Protein AF-A0A918CEJ4-F1 (afdb_monomer_lite)

Organism: NCBI:txid1848197

Foldseek 3Di:
DLVCCVVPNQLSCLVVVLCQVDPPCCVVPVVVVSVVVSVVSNPDDSCRSNVVVVCVVPPDDCLVVLVVDDDDDDQDDDCRRPPQHPVNSVSSD

Secondary structure (DSSP, 8-state):
-HHHHHHH-GGGGHHHHHHHHS-HHHHHH-THHHHHHHHHHHHS-HHHHHHHHHHHHHPPP-GGGGGG--S-------TT-SSS-HHHHGGG-

Radius of gyration: 16.06 Å; chains: 1; bounding box: 32×35×40 Å

pLDDT: mean 93.05, std 4.07, range [76.81, 97.88]

InterPro domains:
  IPR029058 Alpha/Beta hydrolase fold [G3DSA:3.40.50.1820] (1-93)
  IPR029058 Alpha/Beta hydrolase fold [SSF53474] (19-92)

Structure (mmCIF, N/CA/C/O backbone):
data_AF-A0A918CEJ4-F1
#
_entry.id   AF-A0A918CEJ4-F1
#
loop_
_atom_site.group_PDB
_atom_site.id
_atom_site.type_symbol
_atom_site.label_atom_id
_atom_site.label_alt_id
_atom_site.label_comp_id
_atom_site.label_asym_id
_atom_site.label_entity_id
_atom_site.label_seq_id
_atom_site.pdbx_PDB_ins_code
_atom_site.Cartn_x
_atom_site.Cartn_y
_atom_site.Cartn_z
_atom_site.occupancy
_atom_site.B_iso_or_equiv
_atom_site.auth_seq_id
_atom_site.auth_comp_id
_atom_site.auth_asym_id
_atom_site.auth_atom_id
_atom_site.pdbx_PDB_model_num
ATOM 1 N N . MET A 1 1 ? -6.368 -4.550 9.057 1.00 87.56 1 MET A N 1
ATOM 2 C CA . MET A 1 1 ? -6.988 -3.256 8.682 1.00 87.56 1 MET A CA 1
ATOM 3 C C . MET A 1 1 ? -8.510 -3.320 8.708 1.00 87.56 1 MET A C 1
ATOM 5 O O . MET A 1 1 ? -9.079 -2.557 9.470 1.00 87.56 1 MET A O 1
ATOM 9 N N . ALA A 1 2 ? -9.168 -4.228 7.971 1.00 93.94 2 ALA A N 1
ATOM 10 C CA . ALA A 1 2 ? -10.637 -4.335 7.964 1.00 93.94 2 ALA A CA 1
ATOM 11 C C . ALA A 1 2 ? -11.243 -4.518 9.371 1.00 93.94 2 ALA A C 1
ATOM 13 O O . ALA A 1 2 ? -12.055 -3.704 9.795 1.00 93.94 2 ALA A O 1
ATOM 14 N N . GLN A 1 3 ? -10.762 -5.505 10.137 1.00 96.12 3 GLN A N 1
ATOM 15 C CA . GLN A 1 3 ? -11.226 -5.745 11.511 1.00 96.12 3 GLN A CA 1
ATOM 16 C C . GLN A 1 3 ? -10.992 -4.542 12.438 1.00 96.12 3 GLN A C 1
ATOM 18 O O . GLN A 1 3 ? -11.889 -4.142 13.174 1.00 96.12 3 GLN A O 1
ATOM 23 N N . GLN A 1 4 ? -9.809 -3.926 12.368 1.00 95.50 4 GLN A N 1
ATOM 24 C CA . GLN A 1 4 ? -9.488 -2.735 13.158 1.00 95.50 4 GLN A CA 1
ATOM 25 C C . GLN A 1 4 ? -10.416 -1.562 12.808 1.00 95.50 4 GLN A C 1
ATOM 27 O O . GLN A 1 4 ? -10.961 -0.931 13.706 1.00 95.50 4 GLN A O 1
ATOM 32 N N . ALA A 1 5 ? -10.656 -1.304 11.519 1.00 96.12 5 ALA A N 1
ATOM 33 C CA . ALA A 1 5 ? -11.576 -0.259 11.080 1.00 96.12 5 ALA A CA 1
ATOM 34 C C . ALA A 1 5 ? -13.015 -0.528 11.539 1.00 96.12 5 ALA A C 1
ATOM 36 O O . ALA A 1 5 ? -13.711 0.400 11.937 1.00 96.12 5 ALA A O 1
ATOM 37 N N . GLN A 1 6 ? -13.443 -1.791 11.527 1.00 96.69 6 GLN A N 1
ATOM 38 C CA . GLN A 1 6 ? -14.773 -2.195 11.978 1.00 96.69 6 GLN A CA 1
ATOM 39 C C . GLN A 1 6 ? -14.963 -2.024 13.489 1.00 96.69 6 GLN A C 1
ATOM 41 O O . GLN A 1 6 ? -16.036 -1.620 13.923 1.00 96.69 6 GLN A O 1
ATOM 46 N N . GLN A 1 7 ? -13.931 -2.301 14.287 1.00 97.44 7 GLN A N 1
ATOM 47 C CA . GLN A 1 7 ? -13.999 -2.225 15.749 1.00 97.44 7 GLN A CA 1
ATOM 48 C C . GLN A 1 7 ? -13.718 -0.822 16.302 1.00 97.44 7 GLN A C 1
ATOM 50 O O . GLN A 1 7 ? -14.272 -0.445 17.328 1.00 97.44 7 GLN A O 1
ATOM 55 N N . GLN A 1 8 ? -12.831 -0.064 15.654 1.00 97.06 8 GLN A N 1
ATOM 56 C CA . GLN A 1 8 ? -12.250 1.174 16.197 1.00 97.06 8 GLN A CA 1
ATOM 57 C C . GLN A 1 8 ? -12.440 2.384 15.266 1.00 97.06 8 GLN A C 1
ATOM 59 O O . GLN A 1 8 ? -11.936 3.474 15.539 1.00 97.06 8 GLN A O 1
ATOM 64 N N . GLY A 1 9 ? -13.149 2.209 14.149 1.00 96.75 9 GLY A N 1
ATOM 65 C CA . GLY A 1 9 ? -13.350 3.232 13.127 1.00 96.75 9 GLY A CA 1
ATOM 66 C C . GLY A 1 9 ? -12.141 3.421 12.206 1.00 96.75 9 GLY A C 1
ATOM 67 O O . GLY A 1 9 ? -11.005 3.072 12.529 1.00 96.75 9 GLY A O 1
ATOM 68 N N . VAL A 1 10 ? -12.370 4.020 11.036 1.00 96.56 10 VAL A N 1
ATOM 69 C CA . VAL A 1 10 ? -11.344 4.217 9.991 1.00 96.56 10 VAL A CA 1
ATOM 70 C C . VAL A 1 10 ? -10.171 5.077 10.480 1.00 96.56 10 VAL A C 1
ATOM 72 O O . VAL A 1 10 ? -9.014 4.795 10.170 1.00 96.56 10 VAL A O 1
ATOM 75 N N . ALA A 1 11 ? -10.441 6.087 11.312 1.00 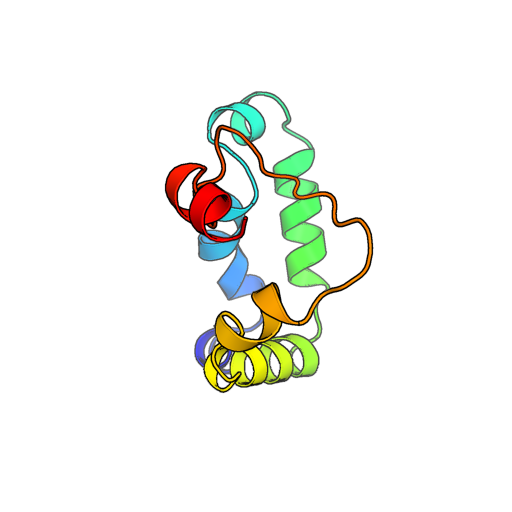96.50 11 ALA A N 1
ATOM 76 C CA . ALA A 1 11 ? -9.409 6.972 11.854 1.00 96.50 11 ALA A CA 1
ATOM 77 C C . ALA A 1 11 ? -8.345 6.234 12.691 1.00 96.50 11 ALA A C 1
ATOM 79 O O . ALA A 1 11 ? -7.213 6.714 12.785 1.00 96.50 11 ALA A O 1
ATOM 80 N N . SER A 1 12 ? -8.676 5.064 13.250 1.00 96.69 12 SER A N 1
ATOM 81 C CA . SER A 1 12 ? -7.732 4.229 14.005 1.00 96.69 12 SER A CA 1
ATOM 82 C C . SER A 1 12 ? -6.573 3.704 13.151 1.00 96.69 12 SER A C 1
ATOM 84 O O . SER A 1 12 ? -5.529 3.356 13.693 1.00 9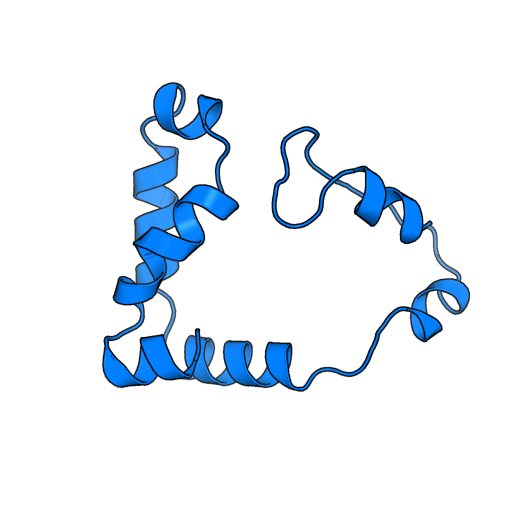6.69 12 SER A O 1
ATOM 86 N N . LEU A 1 13 ? -6.717 3.676 11.820 1.00 96.31 13 LEU A N 1
ATOM 87 C CA . LEU A 1 13 ? -5.687 3.183 10.903 1.00 96.31 13 LEU A CA 1
ATOM 88 C C . LEU A 1 13 ? -4.541 4.181 10.691 1.00 96.31 13 LEU A C 1
ATOM 90 O O . LEU A 1 13 ? -3.444 3.789 10.295 1.00 96.31 13 LEU A O 1
ATOM 94 N N . VAL A 1 14 ? -4.775 5.469 10.964 1.00 95.25 14 VAL A N 1
ATOM 95 C CA . VAL A 1 14 ? -3.824 6.559 10.690 1.00 95.25 14 VAL A CA 1
ATOM 96 C C . VAL A 1 14 ? -2.424 6.303 11.270 1.00 95.25 14 VAL A C 1
ATOM 98 O O . VAL A 1 14 ? -1.463 6.461 10.517 1.00 95.25 14 VAL A O 1
ATOM 101 N N . PRO A 1 15 ? -2.249 5.894 12.545 1.00 93.56 15 PRO A N 1
ATOM 102 C CA . PRO A 1 15 ? -0.917 5.670 13.110 1.00 93.56 15 PRO A CA 1
ATOM 103 C C . PRO A 1 15 ? -0.124 4.573 12.390 1.00 93.56 15 PRO A C 1
ATOM 105 O O . PRO A 1 15 ? 1.098 4.659 12.325 1.00 93.56 15 PRO A O 1
ATOM 108 N N . GLY A 1 16 ? -0.807 3.568 11.830 1.00 92.12 16 GLY A N 1
ATOM 109 C CA . GLY A 1 16 ? -0.172 2.481 11.083 1.00 92.12 16 GLY A CA 1
ATOM 110 C C . GLY A 1 16 ? 0.104 2.816 9.615 1.00 92.12 16 GLY A C 1
ATOM 111 O O . GLY A 1 16 ? 1.071 2.312 9.049 1.00 92.12 16 GLY A O 1
ATOM 112 N N . LEU A 1 17 ? -0.726 3.664 8.998 1.00 92.50 17 LEU A N 1
ATOM 113 C CA . LEU A 1 17 ? -0.603 4.027 7.582 1.00 92.50 17 LEU A CA 1
ATOM 114 C C . LEU A 1 17 ? 0.412 5.148 7.340 1.00 92.50 17 LEU A C 1
ATOM 116 O O . LEU A 1 17 ? 1.219 5.055 6.423 1.00 92.50 17 LEU A O 1
ATOM 120 N N . LEU A 1 18 ? 0.414 6.192 8.170 1.00 91.56 18 LEU A N 1
ATOM 121 C CA . LEU A 1 18 ? 1.237 7.387 7.939 1.00 91.56 18 LEU A CA 1
ATOM 122 C C . LEU A 1 18 ? 2.748 7.101 7.827 1.00 91.56 18 LEU A C 1
ATOM 124 O O . LEU A 1 18 ? 3.357 7.606 6.887 1.00 91.56 18 LEU A O 1
ATOM 128 N N . PRO A 1 19 ? 3.368 6.272 8.692 1.00 89.06 19 PRO A N 1
ATOM 129 C CA . PRO A 1 19 ? 4.790 5.927 8.565 1.00 89.06 19 PRO A CA 1
ATOM 130 C C . PRO A 1 19 ? 5.140 5.097 7.320 1.00 89.06 19 PRO A C 1
ATOM 132 O O . PRO A 1 19 ? 6.318 4.927 7.016 1.00 89.06 19 PRO A O 1
ATOM 135 N N . ARG A 1 20 ? 4.133 4.535 6.641 1.00 90.75 20 ARG A N 1
ATOM 136 C CA . ARG A 1 20 ? 4.273 3.753 5.404 1.00 90.75 20 ARG A CA 1
ATOM 137 C C . ARG A 1 20 ? 4.008 4.577 4.143 1.00 90.75 20 ARG A C 1
ATOM 139 O O . ARG A 1 20 ? 4.350 4.148 3.055 1.00 90.75 20 ARG A O 1
ATOM 146 N N . MET A 1 21 ? 3.364 5.735 4.286 1.00 90.56 21 MET A N 1
ATOM 147 C CA . MET A 1 21 ? 3.027 6.631 3.174 1.00 90.56 21 MET A CA 1
ATOM 148 C C . MET A 1 21 ? 4.021 7.784 3.016 1.00 90.56 21 MET A C 1
ATOM 150 O O . MET A 1 21 ? 4.100 8.366 1.942 1.00 90.56 21 MET A O 1
ATOM 154 N N . LEU A 1 22 ? 4.740 8.142 4.084 1.00 89.94 22 LEU A N 1
ATOM 155 C CA . LEU A 1 22 ? 5.752 9.195 4.073 1.00 89.94 22 LEU A CA 1
ATOM 156 C C . LEU A 1 22 ? 7.030 8.712 4.739 1.00 89.94 22 LEU A C 1
ATOM 158 O O . LEU A 1 22 ? 7.002 8.121 5.827 1.00 89.94 22 LEU A O 1
ATOM 162 N N . THR A 1 23 ? 8.153 9.064 4.126 1.00 88.44 23 THR A N 1
ATOM 163 C CA . THR A 1 23 ? 9.482 8.799 4.667 1.00 88.44 23 THR A CA 1
ATOM 164 C C . THR A 1 23 ? 9.699 9.582 5.968 1.00 88.44 23 THR A C 1
ATOM 166 O O . THR A 1 23 ? 8.903 10.438 6.375 1.00 88.44 23 THR A O 1
ATOM 169 N N . GLY A 1 24 ? 10.763 9.257 6.706 1.00 84.00 24 GLY A N 1
ATOM 170 C CA . GLY A 1 24 ? 11.146 10.043 7.884 1.00 84.00 24 GLY A CA 1
ATOM 171 C C . GLY A 1 24 ? 11.449 11.499 7.524 1.00 84.00 24 GLY A C 1
ATOM 172 O O . GLY A 1 24 ? 10.959 12.405 8.196 1.00 84.00 24 GLY A O 1
ATOM 173 N N . ALA A 1 25 ? 12.197 11.705 6.437 1.00 86.12 25 ALA A N 1
ATOM 174 C CA . ALA A 1 25 ? 12.587 13.022 5.952 1.00 86.12 25 ALA A CA 1
ATOM 175 C C . ALA A 1 25 ? 11.369 13.869 5.556 1.00 86.12 25 ALA A C 1
ATOM 177 O O . ALA A 1 25 ? 11.237 14.994 6.034 1.00 86.12 25 ALA A O 1
ATOM 178 N N . ASP A 1 26 ? 10.428 13.320 4.784 1.00 86.12 26 ASP A N 1
ATOM 179 C CA . ASP A 1 26 ? 9.258 14.077 4.318 1.00 86.12 26 ASP A CA 1
ATOM 180 C C . ASP A 1 26 ? 8.320 14.464 5.461 1.00 86.12 26 ASP A C 1
ATOM 182 O O . ASP A 1 26 ? 7.761 15.560 5.474 1.00 86.12 26 ASP A O 1
ATOM 186 N N . ARG A 1 27 ? 8.187 13.612 6.487 1.00 84.31 27 ARG A N 1
ATOM 187 C CA . ARG A 1 27 ? 7.403 13.959 7.685 1.00 84.31 27 ARG A CA 1
ATOM 188 C C . ARG A 1 27 ? 7.987 15.145 8.452 1.00 84.31 27 ARG A C 1
ATOM 190 O O . ARG A 1 27 ? 7.218 15.861 9.090 1.00 84.31 27 ARG A O 1
ATOM 197 N N . MET A 1 28 ? 9.306 15.338 8.410 1.00 86.44 28 MET A N 1
ATOM 198 C CA . MET A 1 28 ? 9.989 16.457 9.071 1.00 86.44 28 MET A CA 1
ATOM 199 C C . MET A 1 28 ? 10.034 17.708 8.189 1.00 86.44 28 MET A C 1
ATOM 201 O O . MET A 1 28 ? 9.807 18.811 8.677 1.00 86.44 28 MET A O 1
ATOM 205 N N . ASN A 1 29 ? 10.291 17.533 6.89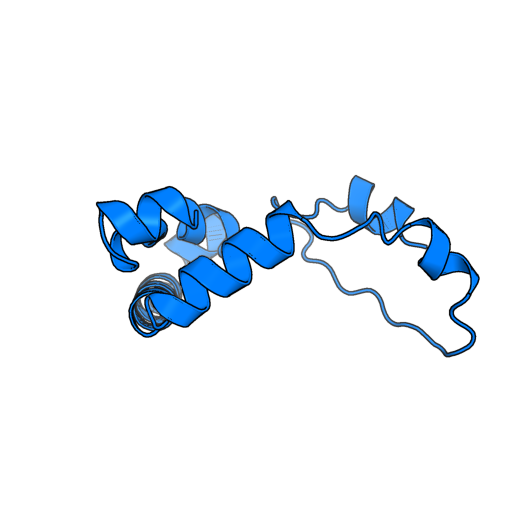2 1.00 91.69 29 ASN A N 1
ATOM 206 C CA . ASN A 1 29 ? 10.589 18.628 5.968 1.00 91.69 29 ASN A CA 1
ATOM 207 C C . ASN A 1 29 ? 9.357 19.135 5.204 1.00 91.69 29 ASN A C 1
ATOM 209 O O . ASN A 1 29 ? 9.383 20.235 4.657 1.00 91.69 29 ASN A O 1
ATOM 213 N N . MET A 1 30 ? 8.263 18.367 5.175 1.00 91.56 30 MET A N 1
ATOM 214 C CA . MET A 1 30 ? 7.018 18.727 4.492 1.00 91.56 30 MET A CA 1
ATOM 215 C C . MET A 1 30 ? 5.837 18.729 5.477 1.00 91.56 30 MET A C 1
ATOM 217 O O . MET A 1 30 ? 4.968 17.856 5.414 1.00 91.56 30 MET A O 1
ATOM 221 N N . PRO A 1 31 ? 5.746 19.720 6.383 1.00 84.56 31 PRO A N 1
ATOM 222 C CA . PRO A 1 31 ? 4.810 19.696 7.514 1.00 84.56 31 PRO A CA 1
ATOM 223 C C . PRO A 1 31 ? 3.326 19.624 7.112 1.00 84.56 31 PRO A C 1
ATOM 225 O O . PRO A 1 31 ? 2.495 19.140 7.881 1.00 84.56 31 PRO A O 1
ATOM 228 N N . ASN A 1 32 ? 2.984 20.041 5.889 1.00 93.12 32 ASN A N 1
ATOM 229 C CA . ASN A 1 32 ? 1.616 19.973 5.370 1.00 93.12 32 ASN A CA 1
ATOM 230 C C . ASN A 1 32 ? 1.205 18.552 4.937 1.00 93.12 32 ASN A C 1
ATOM 232 O O . ASN A 1 32 ? 0.018 18.222 4.972 1.00 93.12 32 ASN A O 1
ATOM 236 N N . GLN A 1 33 ? 2.160 17.691 4.567 1.00 92.56 33 GLN A N 1
ATOM 237 C CA . GLN A 1 33 ? 1.869 16.366 4.008 1.00 92.56 33 GLN A CA 1
ATOM 238 C C . GLN A 1 33 ? 1.270 15.392 5.035 1.00 92.56 33 GLN A C 1
ATOM 240 O O . GLN A 1 33 ? 0.251 14.768 4.730 1.00 92.56 33 GLN A O 1
ATOM 245 N N . PRO A 1 34 ? 1.785 15.276 6.279 1.00 91.62 34 PRO A N 1
ATOM 246 C CA . PRO A 1 34 ? 1.168 14.404 7.278 1.00 91.62 34 PRO A CA 1
ATOM 247 C C . PRO A 1 34 ? -0.274 14.802 7.615 1.00 91.62 34 PRO A C 1
ATOM 249 O O . PRO A 1 34 ? -1.126 13.934 7.819 1.00 91.62 34 PRO A O 1
ATOM 252 N N . ALA A 1 35 ? -0.561 16.107 7.679 1.00 92.38 35 ALA A N 1
ATOM 253 C CA . ALA A 1 35 ? -1.904 16.614 7.946 1.00 92.38 35 ALA A CA 1
ATOM 254 C C . ALA A 1 35 ? -2.861 16.288 6.792 1.00 92.38 35 ALA A C 1
ATOM 256 O O . ALA A 1 35 ? -3.964 15.789 7.031 1.00 92.38 35 ALA A O 1
ATOM 257 N N . PHE A 1 36 ? -2.408 16.501 5.555 1.00 94.44 36 PHE A N 1
ATOM 258 C CA . PHE A 1 36 ? -3.151 16.169 4.345 1.00 94.44 36 PHE A CA 1
ATOM 259 C C . PHE A 1 36 ? -3.455 14.667 4.245 1.00 94.44 36 PHE A C 1
ATOM 261 O O . PHE A 1 36 ? -4.613 14.277 4.129 1.00 94.44 36 PHE A O 1
ATOM 268 N N . LEU A 1 37 ? -2.458 13.795 4.402 1.00 93.88 37 LEU A N 1
ATOM 269 C CA . LEU A 1 37 ? -2.678 12.346 4.335 1.00 93.88 37 LEU A CA 1
ATOM 270 C C . LEU A 1 37 ? -3.564 11.829 5.471 1.00 93.88 37 LEU A C 1
ATOM 272 O O . LEU A 1 37 ? -4.427 10.977 5.256 1.00 93.88 37 LEU A O 1
ATOM 276 N N . ARG A 1 38 ? -3.412 12.371 6.686 1.00 94.31 38 ARG A N 1
ATOM 277 C CA . ARG A 1 38 ? -4.315 12.051 7.799 1.00 94.31 38 ARG A CA 1
ATOM 278 C C . ARG A 1 38 ? -5.759 12.433 7.468 1.00 94.31 38 ARG A C 1
ATOM 280 O O . ARG A 1 38 ? -6.664 11.700 7.865 1.00 94.31 38 ARG A O 1
ATOM 287 N N . SER A 1 39 ? -5.991 13.562 6.794 1.00 95.50 39 SER A N 1
ATOM 288 C CA . SER A 1 39 ? -7.342 13.972 6.402 1.00 95.50 39 SER A CA 1
A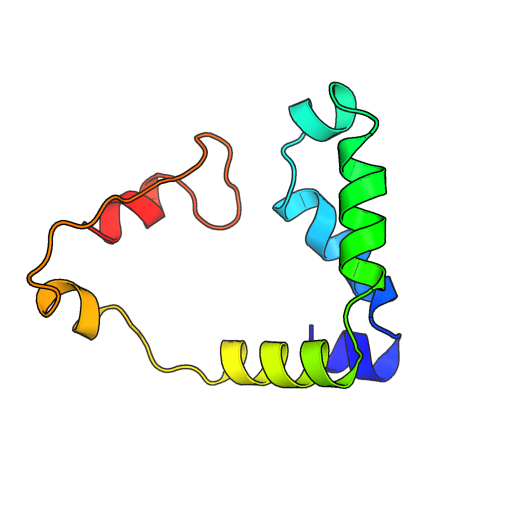TOM 289 C C . SER A 1 39 ? -7.918 13.040 5.334 1.00 95.50 39 SER A C 1
ATOM 291 O O . SER A 1 39 ? -9.070 12.636 5.468 1.00 95.50 39 SER A O 1
ATOM 293 N N . LEU A 1 40 ? -7.113 12.615 4.354 1.00 95.31 40 LEU A N 1
ATOM 294 C CA . LEU A 1 40 ? -7.529 11.659 3.324 1.00 95.31 40 LEU A CA 1
ATOM 295 C C . LEU A 1 40 ? -7.927 10.305 3.914 1.00 95.31 40 LEU A C 1
ATOM 297 O O . LEU A 1 40 ? -9.005 9.800 3.616 1.00 95.31 40 LEU A O 1
ATOM 301 N N . VAL A 1 41 ? -7.110 9.736 4.808 1.00 95.00 41 VAL A N 1
ATOM 302 C CA . VAL A 1 41 ? -7.436 8.453 5.458 1.00 95.00 41 VAL A CA 1
ATOM 303 C C . VAL A 1 41 ? -8.765 8.541 6.211 1.00 95.00 41 VAL A C 1
ATOM 305 O O . VAL A 1 41 ? -9.572 7.619 6.147 1.00 95.00 41 VAL A O 1
ATOM 308 N N . LYS A 1 42 ? -9.028 9.660 6.896 1.00 94.62 42 LYS A N 1
ATOM 309 C CA . LYS A 1 42 ? -10.274 9.867 7.649 1.00 94.62 42 LYS A CA 1
ATOM 310 C C . LYS A 1 42 ? -11.516 10.026 6.767 1.00 94.62 42 LYS A C 1
ATOM 312 O O . LYS A 1 42 ? -12.614 9.823 7.272 1.00 94.62 42 LYS A O 1
ATOM 317 N N . GLN A 1 43 ? -11.359 10.396 5.496 1.00 96.06 43 GLN A N 1
ATOM 318 C CA . GLN A 1 43 ? -12.472 10.546 4.551 1.00 96.06 43 GLN A CA 1
ATOM 319 C C . GLN A 1 43 ? -12.948 9.208 3.974 1.00 96.06 43 GLN A C 1
ATOM 321 O O . GLN A 1 43 ? -14.047 9.141 3.425 1.00 96.06 43 GLN A O 1
ATOM 326 N N . ALA A 1 44 ? -12.152 8.140 4.088 1.00 95.69 44 ALA A N 1
ATOM 327 C CA . ALA A 1 44 ? -12.563 6.832 3.600 1.00 95.69 44 ALA A CA 1
ATOM 328 C C . ALA A 1 44 ? -13.801 6.327 4.362 1.00 95.69 44 ALA A C 1
ATOM 330 O O . ALA A 1 44 ? -13.877 6.390 5.591 1.00 95.69 44 ALA A O 1
ATOM 331 N N . SER A 1 45 ? -14.782 5.807 3.621 1.00 97.50 45 SER A N 1
ATOM 332 C CA . SER A 1 45 ? -15.972 5.208 4.221 1.00 97.50 45 SER A CA 1
ATOM 333 C C . SER A 1 45 ? -15.622 3.885 4.900 1.00 97.50 45 SER A C 1
ATOM 335 O O . SER A 1 45 ? -14.780 3.127 4.412 1.00 97.50 45 SER A O 1
ATOM 337 N N . LEU A 1 46 ? -16.315 3.562 5.996 1.00 97.19 46 LEU A N 1
ATOM 338 C CA . LEU A 1 46 ? -16.110 2.293 6.698 1.00 97.19 46 LEU A CA 1
ATOM 339 C C . LEU A 1 46 ? -16.303 1.091 5.762 1.00 97.19 46 LEU A C 1
ATOM 341 O O . LEU A 1 46 ? -15.465 0.192 5.737 1.00 97.19 46 LEU A O 1
ATOM 345 N N . ASN A 1 47 ? -17.362 1.112 4.948 1.00 97.88 47 ASN A N 1
ATOM 346 C CA . ASN A 1 47 ? -17.643 0.050 3.982 1.00 97.88 47 ASN A CA 1
ATOM 347 C C . ASN A 1 47 ? -16.516 -0.095 2.953 1.00 97.88 47 ASN A C 1
ATOM 349 O O . ASN A 1 47 ? -16.102 -1.216 2.666 1.00 97.88 47 ASN A O 1
ATOM 353 N N . GLY A 1 48 ? -15.980 1.018 2.439 1.00 97.31 48 GLY A N 1
ATOM 354 C CA . GLY A 1 48 ? -14.850 0.997 1.510 1.00 97.31 48 GLY A CA 1
ATOM 355 C C . GLY A 1 48 ? -13.581 0.442 2.154 1.00 97.31 48 GLY A C 1
ATOM 356 O O . GLY A 1 48 ? -12.902 -0.395 1.564 1.00 97.31 48 GLY A O 1
ATOM 357 N N . THR A 1 49 ? -13.285 0.835 3.395 1.00 97.31 49 THR A N 1
ATOM 358 C CA . THR A 1 49 ? -12.122 0.333 4.138 1.00 97.31 49 THR A CA 1
ATOM 359 C C . THR A 1 49 ? -12.227 -1.159 4.457 1.00 97.31 49 THR A C 1
ATOM 361 O O . THR A 1 49 ? -11.252 -1.891 4.285 1.00 97.31 49 THR A O 1
ATOM 364 N N . VAL A 1 50 ? -13.392 -1.631 4.907 1.00 97.50 50 VAL A N 1
ATOM 365 C CA . VAL A 1 50 ? -13.618 -3.053 5.208 1.00 97.50 50 VAL A CA 1
ATOM 366 C C . VAL A 1 50 ? -13.597 -3.876 3.923 1.00 97.50 50 VAL A C 1
ATOM 368 O O . VAL A 1 50 ? -12.856 -4.853 3.842 1.00 97.50 50 VAL A O 1
ATOM 371 N N . GLY A 1 51 ? -14.344 -3.450 2.902 1.00 97.75 51 GLY A N 1
ATOM 372 C CA . GLY A 1 51 ? -14.402 -4.127 1.608 1.00 97.75 51 GLY A CA 1
ATOM 373 C C . GLY A 1 51 ? -13.031 -4.210 0.939 1.00 97.75 51 GLY A C 1
ATOM 374 O O . GLY A 1 51 ? -12.587 -5.299 0.586 1.00 97.75 51 GLY A O 1
ATOM 375 N N . GLY A 1 52 ? -12.315 -3.086 0.847 1.00 96.88 52 GLY A N 1
ATOM 376 C CA . GLY A 1 52 ? -10.964 -3.039 0.288 1.00 96.88 52 GLY A CA 1
ATOM 377 C C . GLY A 1 52 ? -9.963 -3.868 1.093 1.00 96.88 52 GLY A C 1
ATOM 378 O O . GLY A 1 52 ? -9.175 -4.612 0.516 1.00 96.88 52 GLY A O 1
ATOM 379 N N . GLY A 1 53 ? -10.024 -3.812 2.427 1.00 96.19 53 GLY A N 1
ATOM 380 C CA . GLY A 1 53 ? -9.164 -4.620 3.291 1.00 96.19 53 GLY A CA 1
ATOM 381 C C . GLY A 1 53 ? -9.384 -6.125 3.115 1.00 96.19 53 GLY A C 1
ATOM 382 O O . GLY A 1 53 ? -8.412 -6.875 3.044 1.00 96.19 53 GLY A O 1
ATOM 383 N N . ASN A 1 54 ? -10.640 -6.561 2.995 1.00 97.06 54 ASN A N 1
ATOM 384 C CA . ASN A 1 54 ? -10.979 -7.963 2.749 1.00 97.06 54 ASN A CA 1
ATOM 385 C C . ASN A 1 54 ? -10.560 -8.405 1.341 1.00 97.06 54 ASN A C 1
ATOM 387 O O . ASN A 1 54 ? -9.980 -9.477 1.187 1.00 97.06 54 ASN A O 1
ATOM 391 N N . ALA A 1 55 ? -10.784 -7.564 0.327 1.00 97.31 55 ALA A N 1
ATOM 392 C CA . ALA A 1 55 ? -10.364 -7.841 -1.044 1.00 97.31 55 ALA A CA 1
ATOM 393 C C . ALA A 1 55 ? -8.840 -7.987 -1.148 1.00 97.31 55 ALA A C 1
ATOM 395 O O . ALA A 1 55 ? -8.351 -8.945 -1.740 1.00 97.31 55 ALA A O 1
ATOM 396 N N . LEU A 1 56 ? -8.077 -7.092 -0.513 1.00 95.56 56 LEU A N 1
ATOM 397 C CA . LEU A 1 56 ? -6.620 -7.198 -0.463 1.00 95.56 56 LEU A CA 1
ATOM 398 C C . LEU A 1 56 ? -6.159 -8.483 0.230 1.00 95.56 56 LEU A C 1
ATOM 400 O O . LEU A 1 56 ? -5.187 -9.080 -0.224 1.00 95.56 56 LEU A O 1
ATOM 404 N N . ALA A 1 57 ? -6.835 -8.913 1.297 1.00 96.50 57 ALA A N 1
ATOM 405 C CA . ALA A 1 57 ? -6.484 -10.133 2.020 1.00 96.50 57 ALA A CA 1
ATOM 406 C C . ALA A 1 57 ? -6.767 -11.412 1.214 1.00 96.50 57 ALA A C 1
ATOM 408 O O . ALA A 1 57 ? -6.008 -12.369 1.317 1.00 96.50 57 ALA A O 1
ATOM 409 N N . ALA A 1 58 ? -7.839 -11.424 0.420 1.00 97.00 58 ALA A N 1
ATOM 410 C CA . ALA A 1 58 ? -8.285 -12.600 -0.324 1.00 97.00 58 ALA A CA 1
ATOM 411 C C . ALA A 1 58 ? -7.783 -12.658 -1.779 1.00 97.00 58 ALA A C 1
ATOM 413 O O . ALA A 1 58 ? -8.037 -13.649 -2.464 1.00 97.00 58 ALA A O 1
ATOM 414 N N . ARG A 1 59 ? -7.123 -11.604 -2.283 1.00 97.00 59 ARG A N 1
ATOM 415 C CA . ARG A 1 59 ? -6.709 -11.542 -3.693 1.00 97.00 59 ARG A CA 1
ATOM 416 C C . ARG A 1 59 ? -5.729 -12.678 -4.043 1.00 97.00 59 ARG A C 1
ATOM 418 O O . ARG A 1 59 ? -4.838 -12.962 -3.240 1.00 97.00 59 ARG A O 1
ATOM 425 N N . PRO A 1 60 ? -5.851 -13.292 -5.233 1.00 97.00 60 PRO A N 1
ATOM 426 C CA . PRO A 1 60 ? -4.900 -14.297 -5.697 1.00 97.00 60 PRO A CA 1
ATOM 427 C C . PRO A 1 60 ? -3.516 -13.685 -5.954 1.00 97.00 60 PRO A C 1
ATOM 429 O O . PRO A 1 60 ? -3.379 -12.468 -6.112 1.00 97.00 60 PRO A O 1
ATOM 432 N N . ASP A 1 61 ? -2.495 -14.542 -6.025 1.00 95.25 61 ASP A N 1
ATOM 433 C CA . ASP A 1 61 ? -1.160 -14.116 -6.444 1.00 95.25 61 ASP A CA 1
ATOM 434 C C . ASP A 1 61 ? -1.195 -13.599 -7.890 1.00 95.25 61 ASP A C 1
ATOM 436 O O . ASP A 1 61 ? -1.718 -14.255 -8.793 1.00 95.25 61 ASP A O 1
ATOM 440 N N . ALA A 1 62 ? -0.631 -12.411 -8.096 1.00 93.31 62 ALA A N 1
ATOM 441 C CA . ALA A 1 62 ? -0.560 -11.753 -9.391 1.00 93.31 62 ALA A CA 1
ATOM 442 C C . ALA A 1 62 ? 0.756 -12.034 -10.137 1.00 93.31 62 ALA A C 1
ATOM 444 O O . ALA A 1 62 ? 0.834 -11.719 -11.323 1.00 93.31 62 ALA A O 1
ATOM 445 N N . ASN A 1 63 ? 1.768 -12.649 -9.507 1.00 93.06 63 ASN A N 1
ATOM 446 C CA . ASN A 1 63 ? 3.038 -12.972 -10.175 1.00 93.06 63 ASN A CA 1
ATOM 447 C C . ASN A 1 63 ? 2.863 -13.760 -11.490 1.00 93.06 63 ASN A C 1
ATOM 449 O O . ASN A 1 63 ? 3.527 -13.415 -12.469 1.00 93.06 63 ASN A O 1
ATOM 453 N N . PRO A 1 64 ? 1.943 -14.744 -11.598 1.00 95.44 64 PRO A N 1
ATOM 454 C CA . PRO A 1 64 ? 1.721 -15.458 -12.859 1.00 95.44 64 PRO A CA 1
ATOM 455 C C . PRO A 1 64 ? 1.172 -14.581 -13.995 1.00 95.44 64 PRO A C 1
ATOM 457 O O . PRO A 1 64 ? 1.265 -14.958 -15.160 1.00 95.44 64 PRO A O 1
ATOM 460 N N . ILE A 1 65 ? 0.592 -13.419 -13.673 1.00 94.62 65 ILE A N 1
ATOM 461 C CA . ILE A 1 65 ? 0.013 -12.489 -14.651 1.00 94.62 65 ILE A CA 1
ATOM 462 C C . ILE A 1 65 ? 1.108 -11.644 -15.310 1.00 94.62 65 ILE A C 1
ATOM 464 O O . ILE A 1 65 ? 0.995 -11.343 -16.496 1.00 94.62 65 ILE A O 1
ATOM 468 N N . LEU A 1 66 ? 2.181 -11.297 -14.590 1.00 93.81 66 LEU A N 1
ATOM 469 C CA . LEU A 1 66 ? 3.258 -10.428 -15.088 1.00 93.81 66 LEU A CA 1
ATOM 470 C C . LEU A 1 66 ? 3.803 -10.832 -16.479 1.00 93.81 66 LEU A C 1
ATOM 472 O O . LEU A 1 66 ? 3.782 -9.985 -17.374 1.00 93.81 66 LEU A O 1
ATOM 476 N N . PRO A 1 67 ? 4.169 -12.105 -16.758 1.00 94.06 67 PRO A N 1
ATOM 477 C CA . PRO A 1 67 ? 4.678 -12.502 -18.081 1.00 94.06 67 PRO A CA 1
ATOM 478 C C . PRO A 1 67 ? 3.625 -12.451 -19.209 1.00 94.06 67 PRO A C 1
ATOM 480 O O . PRO A 1 67 ? 3.960 -12.544 -20.400 1.00 94.06 67 PRO A O 1
ATOM 483 N N . THR A 1 68 ? 2.340 -12.319 -18.864 1.00 96.44 68 THR A N 1
ATOM 484 C CA . THR A 1 68 ? 1.240 -12.224 -19.837 1.00 96.44 68 THR A CA 1
ATOM 485 C C . THR A 1 68 ? 1.062 -10.811 -20.395 1.00 96.44 68 THR A C 1
ATOM 487 O O . THR A 1 68 ? 0.461 -10.661 -21.457 1.00 96.44 68 THR A O 1
ATOM 490 N N . ILE A 1 69 ? 1.624 -9.785 -19.746 1.00 96.00 69 ILE A N 1
ATOM 491 C CA . ILE A 1 69 ? 1.518 -8.383 -20.170 1.00 96.00 69 ILE A CA 1
ATOM 492 C C . ILE A 1 69 ? 2.320 -8.172 -21.466 1.00 96.00 69 ILE A C 1
ATOM 494 O O . ILE A 1 69 ? 3.509 -8.478 -21.528 1.00 96.00 69 ILE A O 1
ATOM 498 N N . LYS A 1 70 ? 1.668 -7.665 -22.526 1.00 97.62 70 LYS A N 1
ATOM 499 C CA . LYS A 1 70 ? 2.268 -7.456 -23.869 1.00 97.62 70 LYS A CA 1
ATOM 500 C C . LYS A 1 70 ? 2.369 -5.990 -24.295 1.00 97.62 70 LYS A C 1
ATOM 502 O O . LYS A 1 70 ? 2.664 -5.705 -25.452 1.00 97.62 70 LYS A O 1
ATOM 507 N N . VAL A 1 71 ? 2.111 -5.064 -23.377 1.00 97.81 71 VAL A N 1
ATOM 508 C CA . VAL A 1 71 ? 2.188 -3.618 -23.618 1.00 97.81 71 VAL A CA 1
ATOM 509 C C . VAL A 1 71 ? 3.365 -3.012 -22.850 1.00 97.81 71 VAL A C 1
ATOM 511 O O . VAL A 1 71 ? 3.717 -3.535 -21.786 1.00 97.81 71 VAL A O 1
ATOM 514 N N . PRO A 1 72 ? 3.973 -1.915 -23.345 1.00 97.19 72 PRO A N 1
ATOM 515 C CA . PRO A 1 72 ? 4.993 -1.193 -22.594 1.00 97.19 72 PRO A CA 1
ATOM 516 C C . PRO A 1 72 ? 4.491 -0.848 -21.189 1.00 97.19 72 PRO A C 1
ATOM 51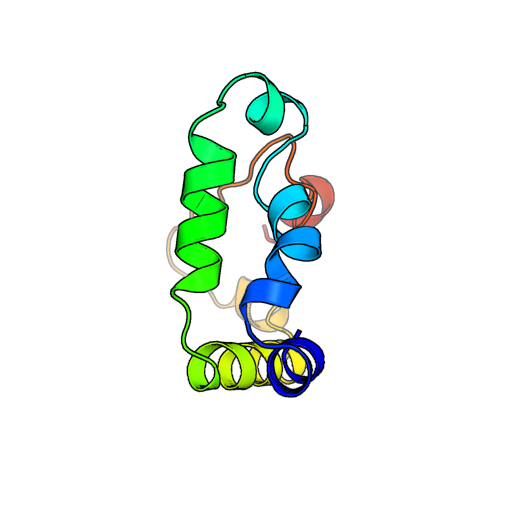8 O O . PRO A 1 72 ? 3.416 -0.269 -21.035 1.00 97.19 72 PRO A O 1
ATOM 521 N N . THR A 1 73 ? 5.265 -1.226 -20.173 1.00 94.81 73 THR A N 1
ATOM 522 C CA . THR A 1 73 ? 4.898 -1.057 -18.763 1.00 94.81 73 THR A CA 1
ATOM 523 C C . THR A 1 73 ? 5.984 -0.259 -18.058 1.00 94.81 73 THR A C 1
ATOM 525 O O . THR A 1 73 ? 7.142 -0.667 -18.039 1.00 94.81 73 THR A O 1
ATOM 528 N N . LEU A 1 74 ? 5.616 0.894 -17.495 1.00 94.69 74 LEU A N 1
ATOM 529 C CA . LEU A 1 74 ? 6.501 1.692 -16.653 1.00 94.69 74 LEU A CA 1
ATOM 530 C C . LEU A 1 74 ? 6.328 1.257 -15.199 1.00 94.69 74 LEU A C 1
ATOM 532 O O . LEU A 1 74 ? 5.220 1.309 -14.666 1.00 94.69 74 LEU A O 1
ATOM 536 N N . LEU A 1 75 ? 7.428 0.883 -14.553 1.00 91.94 75 LEU A N 1
ATOM 537 C CA . LEU A 1 75 ? 7.455 0.624 -13.121 1.00 91.94 75 LEU A CA 1
ATOM 538 C C . LEU A 1 75 ? 8.064 1.836 -12.396 1.00 91.94 75 LEU A C 1
ATOM 540 O O . LEU A 1 75 ? 9.154 2.281 -12.753 1.00 91.94 75 LEU A O 1
ATOM 544 N N . VAL A 1 76 ? 7.359 2.380 -11.398 1.00 93.19 76 VAL A N 1
ATOM 545 C CA . VAL A 1 76 ? 7.774 3.572 -10.634 1.00 93.19 76 VAL A CA 1
ATOM 546 C C . VAL A 1 76 ? 7.771 3.246 -9.148 1.00 93.19 76 VAL A C 1
ATOM 548 O O . VAL A 1 76 ? 6.752 2.809 -8.620 1.00 93.19 76 VAL A O 1
ATOM 551 N N . PHE A 1 77 ? 8.892 3.506 -8.477 1.00 91.56 77 PHE A N 1
ATOM 552 C CA . PHE A 1 77 ? 9.061 3.260 -7.046 1.00 91.56 77 PHE A CA 1
ATOM 553 C C . PHE A 1 77 ? 9.893 4.374 -6.412 1.00 91.56 77 PHE A C 1
ATOM 555 O O . PHE A 1 77 ? 10.745 4.975 -7.071 1.00 91.56 77 PHE A O 1
ATOM 562 N N . GLY A 1 78 ? 9.646 4.647 -5.133 1.00 89.94 78 GLY A N 1
ATOM 563 C CA . GLY A 1 78 ? 10.479 5.552 -4.345 1.00 89.94 78 GLY A CA 1
ATOM 564 C C . GLY A 1 78 ? 11.714 4.831 -3.808 1.00 89.94 78 GLY A C 1
ATOM 565 O O . GLY A 1 78 ? 11.610 3.704 -3.337 1.00 89.94 78 GLY A O 1
ATOM 566 N N . LEU A 1 79 ? 12.873 5.497 -3.815 1.00 89.38 79 LEU A N 1
ATOM 567 C CA . LEU A 1 79 ? 14.112 4.938 -3.249 1.00 89.38 79 LEU A CA 1
ATOM 568 C C . LEU A 1 79 ? 13.991 4.613 -1.750 1.00 89.38 79 LEU A C 1
ATOM 570 O O . LEU A 1 79 ? 14.645 3.699 -1.260 1.00 89.38 79 LEU A O 1
ATOM 574 N N . GLU A 1 80 ? 13.145 5.356 -1.037 1.00 89.06 80 GLU A N 1
ATOM 575 C CA . GLU A 1 80 ? 12.900 5.212 0.402 1.00 89.06 80 GLU A CA 1
ATOM 576 C C . GLU A 1 80 ? 11.565 4.501 0.715 1.00 89.06 80 GLU A C 1
ATOM 578 O O . GLU A 1 80 ? 11.062 4.584 1.839 1.00 89.06 80 GLU A O 1
ATOM 583 N N . ASP A 1 81 ? 10.954 3.827 -0.268 1.00 90.44 81 ASP A N 1
ATOM 584 C CA . ASP A 1 81 ? 9.702 3.089 -0.076 1.00 90.44 81 ASP A CA 1
ATOM 585 C C . ASP A 1 81 ? 9.919 1.867 0.835 1.00 90.44 81 ASP A C 1
ATOM 587 O O . ASP A 1 81 ? 10.675 0.947 0.525 1.00 90.44 81 ASP A O 1
ATOM 591 N N . ASN A 1 82 ? 9.231 1.852 1.978 1.00 86.94 82 ASN A N 1
ATOM 592 C CA . ASN A 1 82 ? 9.301 0.767 2.956 1.00 86.94 82 ASN A CA 1
ATOM 593 C C . ASN A 1 82 ? 8.169 -0.270 2.822 1.00 86.94 82 ASN A C 1
ATOM 595 O O . ASN A 1 82 ? 8.165 -1.266 3.549 1.00 86.94 82 ASN A O 1
ATOM 599 N N . VAL A 1 83 ? 7.204 -0.042 1.928 1.00 91.38 83 VAL A N 1
ATOM 600 C CA . VAL A 1 83 ? 6.094 -0.951 1.614 1.00 91.38 83 VAL A CA 1
ATOM 601 C C . VAL A 1 83 ? 6.466 -1.844 0.438 1.00 91.38 83 VAL A C 1
ATOM 603 O O . VAL A 1 83 ? 6.251 -3.056 0.499 1.00 91.38 83 VAL A O 1
ATOM 606 N N . THR A 1 84 ? 7.060 -1.254 -0.597 1.00 91.25 84 THR A N 1
ATOM 607 C CA . THR A 1 84 ? 7.588 -1.936 -1.783 1.00 91.25 84 THR A CA 1
ATOM 608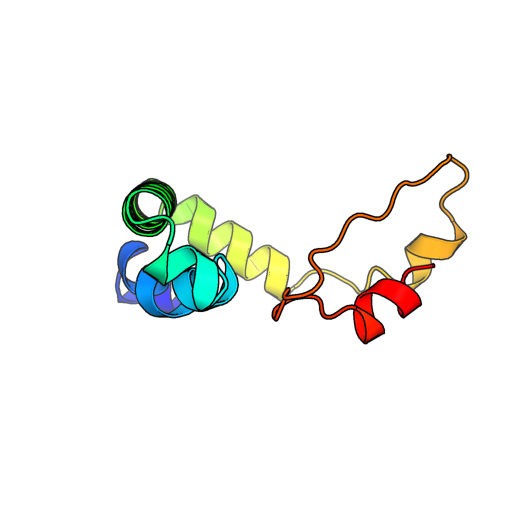 C C . THR A 1 84 ? 9.048 -1.544 -2.025 1.00 91.25 84 THR A C 1
ATOM 610 O O . THR A 1 84 ? 9.326 -0.776 -2.945 1.00 91.25 84 THR A O 1
ATOM 613 N N . PRO A 1 85 ? 9.997 -2.066 -1.217 1.00 90.50 85 PRO A N 1
ATOM 614 C CA . PRO A 1 85 ? 11.416 -1.753 -1.365 1.00 90.50 85 PRO A CA 1
ATOM 615 C C . PRO A 1 85 ? 11.947 -2.088 -2.758 1.00 90.50 85 PRO A C 1
ATOM 617 O O . PRO A 1 85 ? 11.443 -3.000 -3.424 1.00 90.50 85 PRO A O 1
ATOM 620 N N . THR A 1 86 ? 13.009 -1.395 -3.169 1.00 88.56 86 THR A N 1
ATOM 621 C CA . THR A 1 86 ? 13.626 -1.533 -4.497 1.00 88.56 86 THR A CA 1
ATOM 622 C C . THR A 1 86 ? 13.940 -2.990 -4.851 1.00 88.56 86 THR A C 1
ATOM 624 O O . THR A 1 86 ? 13.698 -3.424 -5.974 1.00 88.56 86 THR A O 1
ATOM 627 N N . GLU A 1 87 ? 14.408 -3.796 -3.900 1.00 90.19 87 GLU A N 1
ATOM 628 C CA . GLU A 1 87 ? 14.739 -5.206 -4.124 1.00 90.19 87 GLU A CA 1
ATOM 629 C C . GLU A 1 87 ? 13.510 -6.055 -4.467 1.00 90.19 87 GLU A C 1
ATOM 631 O O . GLU A 1 87 ? 13.619 -7.032 -5.207 1.00 90.19 87 GLU A O 1
ATOM 636 N N . LEU A 1 88 ? 12.336 -5.707 -3.928 1.00 89.94 88 LEU A N 1
ATOM 637 C CA . LEU A 1 88 ? 11.072 -6.355 -4.277 1.00 89.94 88 LEU A CA 1
ATOM 638 C C . LEU A 1 88 ? 10.549 -5.830 -5.614 1.00 89.94 88 LEU A C 1
ATOM 640 O O . LEU A 1 88 ? 10.116 -6.617 -6.451 1.00 89.94 88 LEU A O 1
ATOM 644 N N . ALA A 1 89 ? 10.638 -4.521 -5.827 1.00 87.75 89 ALA A N 1
ATOM 645 C CA . ALA A 1 89 ? 10.248 -3.864 -7.065 1.00 87.75 89 ALA A CA 1
ATOM 646 C C . ALA A 1 89 ? 10.978 -4.433 -8.294 1.00 87.75 89 ALA A C 1
ATOM 648 O O . ALA A 1 89 ? 10.356 -4.693 -9.321 1.00 87.75 89 ALA A O 1
ATOM 649 N N . MET A 1 90 ? 12.282 -4.703 -8.182 1.00 87.75 90 MET A N 1
ATOM 650 C CA . MET A 1 90 ? 13.071 -5.289 -9.273 1.00 87.75 90 MET A CA 1
ATOM 651 C C . MET A 1 90 ? 12.665 -6.727 -9.620 1.00 87.75 90 MET A C 1
ATOM 653 O O . MET A 1 90 ? 12.933 -7.172 -10.728 1.00 87.75 90 MET A O 1
ATOM 657 N N . LYS A 1 91 ? 11.982 -7.452 -8.723 1.00 88.50 91 LYS A N 1
ATOM 658 C CA . LYS A 1 91 ? 11.434 -8.788 -9.027 1.00 88.50 91 LYS A CA 1
ATOM 659 C C . LYS A 1 91 ? 10.157 -8.742 -9.870 1.00 88.50 91 LYS A C 1
ATOM 661 O O . LYS A 1 91 ? 9.671 -9.796 -10.261 1.00 88.50 91 LYS A O 1
ATOM 666 N N . MET A 1 92 ? 9.583 -7.554 -10.081 1.00 85.69 92 MET A N 1
ATOM 667 C CA . MET A 1 92 ? 8.385 -7.356 -10.905 1.00 85.69 92 MET A CA 1
ATOM 668 C C . MET A 1 92 ? 8.706 -7.114 -12.389 1.00 85.69 92 MET A C 1
ATOM 670 O O . MET A 1 92 ? 7.772 -7.016 -13.186 1.00 85.69 92 MET A O 1
ATOM 674 N N . GLN A 1 93 ? 9.991 -6.966 -12.735 1.00 76.81 93 GLN A N 1
ATOM 675 C CA . GLN A 1 93 ? 10.491 -6.946 -14.115 1.00 76.81 93 GLN A CA 1
ATOM 676 C C . GLN A 1 93 ? 10.483 -8.359 -14.700 1.00 76.81 93 GLN A C 1
ATOM 678 O O . GLN A 1 93 ? 10.133 -8.481 -15.894 1.00 76.81 93 GLN A O 1
#

Sequence (93 aa):
MAQQAQQQGVASLVPGLLPRMLTGADRMNMPNQPAFLRSLVKQASLNGTVGGGNALAARPDANPILPTIKVPTLLVFGLEDNVTPTELAMKMQ